Protein AF-A0A392TQA3-F1 (afdb_monomer)

Nearest PDB structures (foldseek)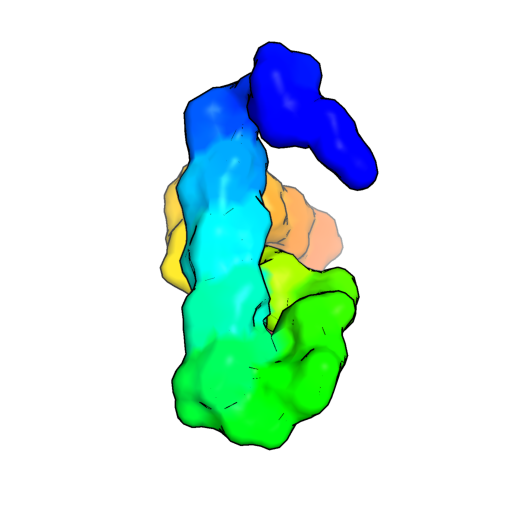:
  7aa4-assembly1_A  TM=6.646E-01  e=1.640E-01  Mycobacterium tuberculosis
  8yv8-assembly1_H  TM=7.202E-01  e=1.459E+00  Homo sapiens
  8i17-assembly1_B  TM=6.750E-01  e=1.283E+00  Homo sapiens
  7xfh-assembly1_D  TM=6.379E-01  e=1.369E+00  Xenopus laevis
  6k1k-assembly1_D  TM=6.248E-01  e=1.556E+00  Homo sapiens

Structure (mmCIF, N/CA/C/O backbone):
data_AF-A0A392TQA3-F1
#
_entry.id   AF-A0A392TQA3-F1
#
loop_
_atom_site.group_PDB
_atom_site.id
_atom_site.type_symbol
_atom_site.label_atom_id
_atom_site.label_alt_id
_atom_site.label_comp_id
_atom_site.label_asym_id
_atom_site.label_entity_id
_atom_site.label_seq_id
_atom_site.pdbx_PDB_ins_code
_atom_site.Cartn_x
_atom_site.Cartn_y
_atom_site.Cartn_z
_atom_site.occupancy
_atom_site.B_iso_or_equiv
_atom_site.auth_seq_id
_atom_site.auth_comp_id
_atom_site.auth_asym_id
_atom_site.auth_atom_id
_atom_site.pdbx_PDB_model_num
ATOM 1 N N . MET A 1 1 ? 5.162 3.486 16.309 1.00 79.25 1 MET A N 1
ATOM 2 C CA . MET A 1 1 ? 5.967 4.231 15.306 1.00 79.25 1 MET A CA 1
ATOM 3 C C . MET A 1 1 ? 5.993 5.698 15.720 1.00 79.25 1 MET A C 1
ATOM 5 O O . MET A 1 1 ? 5.087 6.084 16.444 1.00 79.25 1 MET A O 1
ATOM 9 N N . ASN A 1 2 ? 6.998 6.488 15.323 1.00 90.31 2 ASN A N 1
ATOM 10 C CA . ASN A 1 2 ? 6.996 7.939 15.560 1.00 90.31 2 ASN A CA 1
ATOM 11 C C . ASN A 1 2 ? 6.708 8.676 14.234 1.00 90.31 2 ASN A C 1
ATOM 13 O O . ASN A 1 2 ? 7.626 8.763 13.414 1.00 90.31 2 ASN A O 1
ATOM 17 N N . PRO A 1 3 ? 5.482 9.197 14.023 1.00 88.38 3 PRO A N 1
ATOM 18 C CA . PRO A 1 3 ? 5.109 9.935 12.814 1.00 88.38 3 PRO A CA 1
ATOM 19 C C . PRO A 1 3 ? 5.985 11.160 12.525 1.00 88.38 3 PRO A C 1
ATOM 21 O O . PRO A 1 3 ? 6.175 11.511 11.363 1.00 88.38 3 PRO A O 1
ATOM 24 N N . GLU A 1 4 ? 6.581 11.780 13.549 1.00 94.00 4 GLU A N 1
ATOM 25 C CA . GLU A 1 4 ? 7.440 12.964 13.389 1.00 94.00 4 GLU A CA 1
ATOM 26 C C . GLU A 1 4 ? 8.765 12.656 12.681 1.00 94.00 4 GLU A C 1
ATOM 28 O O . GLU A 1 4 ? 9.429 13.556 12.174 1.00 94.00 4 GLU A O 1
ATOM 33 N N . LYS A 1 5 ? 9.167 11.380 12.639 1.00 96.94 5 LYS A N 1
ATOM 34 C CA . LYS A 1 5 ? 10.378 10.939 11.931 1.00 96.94 5 LYS A CA 1
ATOM 35 C C . LYS A 1 5 ? 10.123 10.569 10.475 1.00 96.94 5 LYS A C 1
ATOM 37 O O . LYS A 1 5 ? 11.067 10.234 9.762 1.00 96.94 5 LYS A O 1
ATOM 42 N N . PHE A 1 6 ? 8.868 10.567 10.046 1.00 96.56 6 PHE A N 1
ATOM 43 C CA . PHE A 1 6 ? 8.506 10.209 8.689 1.00 96.56 6 PHE A CA 1
ATOM 44 C C . PHE A 1 6 ? 8.367 11.439 7.805 1.00 96.56 6 PHE A C 1
ATOM 46 O O . PHE A 1 6 ? 8.134 12.554 8.266 1.00 96.56 6 PHE A O 1
ATOM 53 N N . THR A 1 7 ? 8.502 11.218 6.500 1.00 96.31 7 THR A N 1
ATOM 54 C CA . THR A 1 7 ? 8.166 12.255 5.527 1.00 96.31 7 THR A CA 1
ATOM 55 C C . THR A 1 7 ? 6.674 12.575 5.606 1.00 96.31 7 THR A C 1
ATOM 57 O O . THR A 1 7 ? 5.868 11.734 6.017 1.00 96.31 7 THR A O 1
ATOM 60 N N . HIS A 1 8 ? 6.290 13.768 5.150 1.00 96.31 8 HIS A N 1
ATOM 61 C CA . HIS A 1 8 ? 4.878 14.128 5.026 1.00 96.31 8 HIS A CA 1
ATOM 62 C C . HIS A 1 8 ? 4.106 13.084 4.207 1.00 96.31 8 HIS A C 1
ATOM 64 O O . HIS A 1 8 ? 3.081 12.583 4.659 1.00 96.31 8 HIS A O 1
ATOM 70 N N . LYS A 1 9 ? 4.681 12.648 3.076 1.00 95.50 9 LYS A N 1
ATOM 71 C CA . LYS A 1 9 ? 4.060 11.657 2.195 1.00 95.50 9 LYS A CA 1
ATOM 72 C C . LYS A 1 9 ? 3.855 10.302 2.869 1.00 95.50 9 LYS A C 1
ATOM 74 O O . LYS A 1 9 ? 2.822 9.668 2.699 1.00 95.50 9 LYS A O 1
ATOM 79 N N . THR A 1 10 ? 4.817 9.857 3.674 1.00 96.38 10 THR A N 1
ATOM 80 C CA . THR A 1 10 ? 4.665 8.625 4.458 1.00 96.38 10 THR A CA 1
ATOM 81 C C . THR A 1 10 ? 3.494 8.734 5.438 1.00 96.38 10 THR A C 1
ATOM 83 O O . THR A 1 10 ? 2.732 7.781 5.568 1.00 96.38 10 THR A O 1
ATOM 86 N N . ASN A 1 11 ? 3.323 9.880 6.103 1.00 97.19 11 ASN A N 1
ATOM 87 C CA . ASN A 1 11 ? 2.208 10.087 7.028 1.00 97.19 11 ASN A CA 1
ATOM 88 C C . ASN A 1 11 ? 0.852 10.144 6.307 1.00 97.19 11 ASN A C 1
ATOM 90 O O . ASN A 1 11 ? -0.101 9.547 6.802 1.00 97.19 11 ASN A O 1
ATOM 94 N N . GLU A 1 12 ? 0.771 10.779 5.131 1.00 96.50 12 GLU A N 1
ATOM 95 C CA . GLU A 1 12 ? -0.431 10.744 4.278 1.00 96.50 12 GLU A CA 1
ATOM 96 C C . GLU A 1 12 ? -0.831 9.307 3.930 1.00 96.50 12 GLU A C 1
ATOM 98 O O . GLU A 1 12 ? -1.976 8.907 4.123 1.00 96.50 12 GLU A O 1
ATOM 103 N N . VAL A 1 13 ? 0.129 8.507 3.460 1.00 97.44 13 VAL A N 1
ATOM 104 C CA . VAL A 1 13 ? -0.115 7.120 3.058 1.00 97.44 13 VAL A CA 1
ATOM 105 C C . VAL A 1 13 ? -0.532 6.261 4.257 1.00 97.44 13 VAL A C 1
ATOM 107 O O . VAL A 1 13 ? -1.442 5.443 4.136 1.00 97.44 13 VAL A O 1
ATOM 110 N N . LEU A 1 14 ? 0.097 6.441 5.426 1.00 97.19 14 LEU A N 1
ATOM 111 C CA . LEU A 1 14 ? -0.295 5.734 6.651 1.00 97.19 14 LEU A CA 1
ATOM 112 C C . LEU A 1 14 ? -1.726 6.088 7.078 1.00 97.19 14 LEU A C 1
ATOM 114 O O . LEU A 1 14 ? -2.474 5.194 7.475 1.00 97.19 14 LEU A O 1
ATOM 118 N N . ALA A 1 15 ? -2.113 7.361 6.972 1.00 97.00 15 ALA A N 1
ATOM 119 C CA . ALA A 1 15 ? -3.475 7.801 7.260 1.00 97.00 15 ALA A CA 1
ATOM 120 C C . ALA A 1 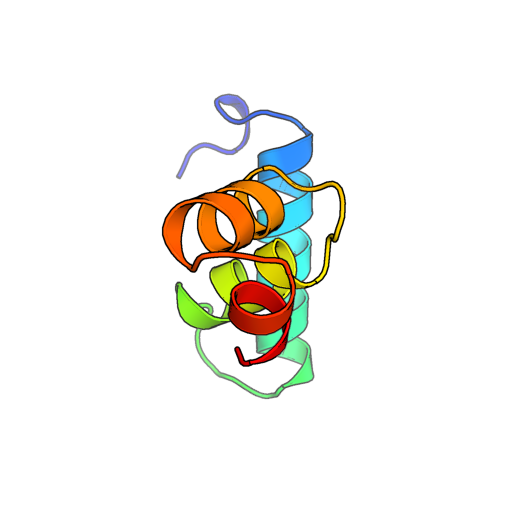15 ? -4.481 7.194 6.270 1.00 97.00 15 ALA A C 1
ATOM 122 O O . ALA A 1 15 ? -5.461 6.587 6.701 1.00 97.00 15 ALA A O 1
ATOM 123 N N . GLY A 1 16 ? -4.198 7.265 4.965 1.00 97.75 16 GLY A N 1
ATOM 124 C CA . GLY A 1 16 ? -5.059 6.689 3.928 1.00 97.75 16 GLY A CA 1
ATOM 125 C C . GLY A 1 16 ? -5.198 5.170 4.045 1.00 97.75 16 GLY A C 1
ATOM 126 O O . GLY A 1 16 ? -6.283 4.624 3.877 1.00 97.75 16 GLY A O 1
ATOM 127 N N . ALA A 1 17 ? -4.128 4.460 4.406 1.00 98.06 17 ALA A N 1
ATOM 128 C CA . ALA A 1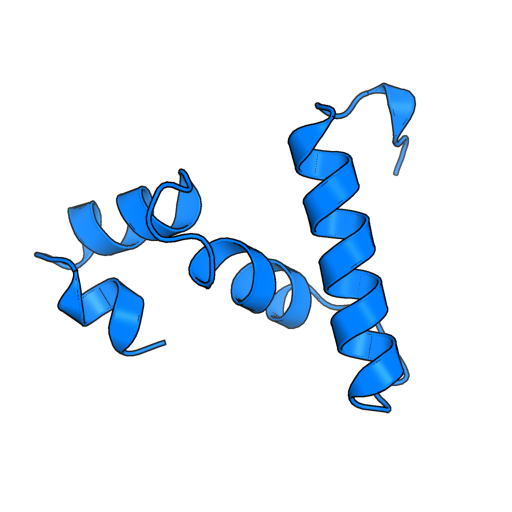 17 ? -4.179 3.010 4.571 1.00 98.06 17 ALA A CA 1
ATOM 129 C C . ALA A 1 17 ? -4.946 2.585 5.836 1.00 98.06 17 ALA A C 1
ATOM 131 O O . ALA A 1 17 ? -5.618 1.551 5.842 1.00 98.06 17 ALA A O 1
ATOM 132 N N . HIS A 1 18 ? -4.888 3.393 6.898 1.00 97.81 18 HIS A N 1
ATOM 133 C CA . HIS A 1 18 ? -5.728 3.206 8.078 1.00 97.81 18 HIS A CA 1
ATOM 134 C C . HIS A 1 18 ? -7.210 3.478 7.765 1.00 97.81 18 HIS A C 1
ATOM 136 O O . HIS A 1 18 ? -8.082 2.717 8.189 1.00 97.81 18 HIS A O 1
ATOM 142 N N . GLU A 1 19 ? -7.507 4.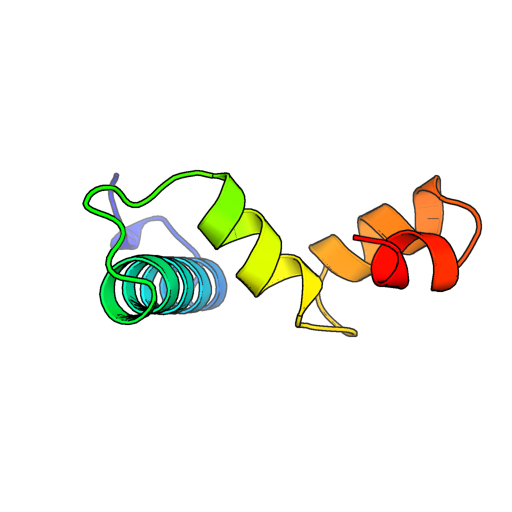525 6.992 1.00 98.19 19 GLU A N 1
ATOM 143 C CA . GLU A 1 19 ? -8.860 4.811 6.502 1.00 98.19 19 GLU A CA 1
ATOM 144 C C . GLU A 1 19 ? -9.397 3.676 5.620 1.00 98.19 19 GLU A C 1
ATOM 146 O O . GLU A 1 19 ? -10.529 3.228 5.819 1.00 98.19 19 GLU A O 1
ATOM 151 N N . LEU A 1 20 ? -8.572 3.137 4.718 1.00 98.44 20 LEU A N 1
ATOM 152 C CA . LEU A 1 20 ? -8.930 1.991 3.883 1.00 98.44 20 LEU A CA 1
ATOM 153 C C . LEU A 1 20 ? -9.303 0.763 4.729 1.00 98.44 20 LEU A C 1
ATOM 155 O O . LEU A 1 20 ? -10.307 0.111 4.450 1.00 98.44 20 LEU A O 1
ATOM 159 N N . ALA A 1 21 ? -8.543 0.461 5.787 1.00 98.50 21 ALA A N 1
ATOM 160 C CA . ALA A 1 21 ? -8.873 -0.636 6.699 1.00 98.50 21 ALA A CA 1
ATOM 161 C C . ALA A 1 21 ? -10.218 -0.404 7.414 1.00 98.50 21 ALA A C 1
ATOM 163 O O . ALA A 1 21 ? -11.073 -1.291 7.428 1.00 98.50 21 ALA A O 1
ATOM 164 N N . SER A 1 22 ? -10.424 0.805 7.947 1.00 98.25 22 SER A N 1
ATOM 165 C CA . SER A 1 22 ? -11.649 1.189 8.661 1.00 98.25 22 SER A CA 1
ATOM 166 C C . SER A 1 22 ? -12.893 1.098 7.770 1.00 98.25 22 SER A C 1
ATOM 168 O O . SER A 1 22 ? -13.887 0.469 8.133 1.00 98.25 22 SER A O 1
ATOM 170 N N . THR A 1 23 ? -12.820 1.672 6.569 1.00 98.19 23 THR A N 1
ATOM 171 C CA . THR A 1 23 ? -13.935 1.698 5.607 1.00 98.19 23 THR A CA 1
ATOM 172 C C . THR A 1 23 ? -14.227 0.326 5.000 1.00 98.19 23 THR A C 1
ATOM 174 O O . THR A 1 23 ? -15.376 0.043 4.669 1.00 98.19 23 THR A O 1
ATOM 177 N N . SER A 1 24 ? -13.229 -0.559 4.938 1.00 98.00 24 SER A N 1
ATOM 178 C CA . SER A 1 24 ? -13.404 -1.966 4.548 1.00 98.00 24 SER A CA 1
ATOM 179 C C . SER A 1 24 ? -13.967 -2.846 5.677 1.00 98.00 24 SER A C 1
ATOM 181 O O . SER A 1 24 ? -14.168 -4.042 5.480 1.00 98.00 24 SER A O 1
ATOM 183 N N . GLY A 1 25 ? -14.206 -2.294 6.874 1.00 98.12 25 GLY A N 1
ATOM 184 C CA . GLY A 1 25 ? -14.669 -3.058 8.038 1.00 98.12 25 GLY A CA 1
ATOM 185 C C . GLY A 1 25 ? -13.609 -4.001 8.616 1.00 98.12 25 GLY A C 1
ATOM 186 O O . GLY A 1 25 ? -13.938 -4.929 9.360 1.00 98.12 25 GLY A O 1
ATOM 187 N N . HIS A 1 26 ? -12.334 -3.794 8.282 1.00 98.38 26 HIS A N 1
ATOM 188 C CA . HIS A 1 26 ? -11.244 -4.622 8.774 1.00 98.38 26 HIS A CA 1
ATOM 189 C C . HIS A 1 26 ? -10.815 -4.166 10.167 1.00 98.38 26 HIS A C 1
ATOM 191 O O . HIS A 1 26 ? -10.420 -3.024 10.386 1.00 98.38 26 HIS A O 1
ATOM 197 N N . ALA A 1 27 ? -10.832 -5.102 11.117 1.00 97.00 27 ALA A N 1
ATOM 198 C CA . ALA A 1 27 ? -10.479 -4.831 12.510 1.00 97.00 27 ALA A CA 1
ATOM 199 C C . ALA A 1 27 ? -9.007 -4.429 12.712 1.00 97.00 27 ALA A C 1
ATOM 201 O O . ALA A 1 27 ? -8.644 -3.935 13.778 1.00 97.00 27 ALA A O 1
ATOM 202 N N . GLN A 1 28 ? -8.145 -4.679 11.722 1.00 97.19 28 GLN A N 1
ATOM 203 C CA . GLN A 1 28 ? -6.718 -4.394 11.802 1.00 97.19 28 GLN A CA 1
ATOM 204 C C . GLN A 1 28 ? -6.228 -3.679 10.550 1.00 97.19 28 GLN A C 1
ATOM 206 O O . GLN A 1 28 ? -6.470 -4.111 9.423 1.00 97.19 28 GLN A O 1
ATOM 211 N N . PHE A 1 29 ? -5.441 -2.632 10.776 1.00 96.75 29 PHE A N 1
ATOM 212 C CA . PHE A 1 29 ? -4.549 -2.084 9.769 1.00 96.75 29 PHE A CA 1
ATOM 213 C C . PHE A 1 29 ? -3.359 -3.037 9.567 1.00 96.75 29 PHE A C 1
ATOM 215 O O . PHE A 1 29 ? -2.708 -3.454 10.525 1.00 96.75 29 PHE A O 1
ATOM 222 N N . THR A 1 30 ? -3.077 -3.390 8.313 1.00 97.31 30 THR A N 1
ATOM 223 C CA . THR A 1 30 ? -2.047 -4.372 7.927 1.00 97.31 30 THR A CA 1
ATOM 224 C C . THR A 1 30 ? -1.218 -3.859 6.745 1.00 97.31 30 THR A C 1
ATOM 226 O O . THR A 1 30 ? -1.686 -2.973 6.021 1.00 97.31 30 THR A O 1
ATOM 229 N N . PRO A 1 31 ? -0.026 -4.434 6.476 1.00 97.44 31 PRO A N 1
ATOM 230 C CA . PRO A 1 31 ? 0.786 -4.056 5.317 1.00 97.44 31 PRO A CA 1
ATOM 231 C C . PRO A 1 31 ? 0.063 -4.159 3.965 1.00 97.44 31 PRO A C 1
ATOM 233 O O . PRO A 1 31 ? 0.436 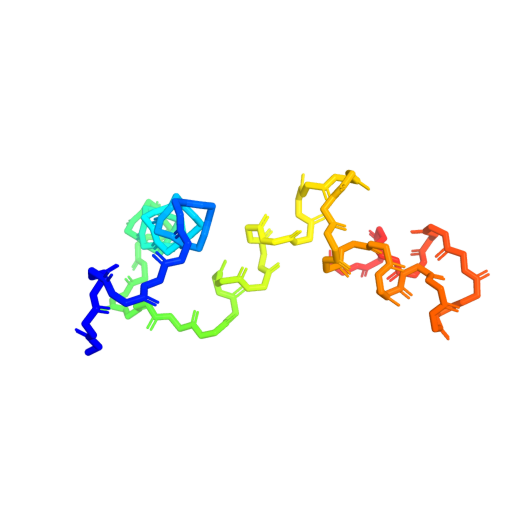-3.455 3.034 1.00 97.44 31 PRO A O 1
ATOM 236 N N . LEU A 1 32 ? -0.983 -4.986 3.852 1.00 97.25 32 LEU A N 1
ATOM 237 C CA . LEU A 1 32 ? -1.752 -5.113 2.614 1.00 97.25 32 LEU A CA 1
ATOM 238 C C . LEU A 1 32 ? -2.530 -3.829 2.282 1.00 97.25 32 LEU A C 1
ATOM 240 O O . LEU A 1 32 ? -2.521 -3.388 1.138 1.00 97.25 32 LEU A O 1
ATOM 244 N N . HIS A 1 33 ? -3.121 -3.174 3.284 1.00 98.38 33 HIS A N 1
ATOM 245 C CA . HIS A 1 33 ? -3.774 -1.873 3.102 1.00 98.38 33 HIS A CA 1
ATOM 246 C C . HIS A 1 33 ? -2.767 -0.803 2.676 1.00 98.38 33 HIS A C 1
ATOM 248 O O . HIS A 1 33 ? -3.043 0.010 1.799 1.00 98.38 33 HIS A O 1
ATOM 254 N N . LEU A 1 34 ? -1.575 -0.832 3.281 1.00 97.75 34 LEU A N 1
ATOM 255 C CA . LEU A 1 34 ? -0.491 0.083 2.946 1.00 97.75 34 LEU A CA 1
ATOM 256 C C . LEU A 1 34 ? -0.052 -0.086 1.486 1.00 97.75 34 LEU A C 1
ATOM 258 O O . LEU A 1 34 ? 0.058 0.901 0.763 1.00 97.75 34 LEU A O 1
ATOM 262 N N . ALA A 1 35 ? 0.155 -1.330 1.046 1.00 97.38 35 ALA A N 1
ATOM 263 C CA . ALA A 1 35 ? 0.499 -1.639 -0.338 1.00 97.38 35 ALA A CA 1
ATOM 264 C C . ALA A 1 35 ? -0.608 -1.207 -1.313 1.00 97.38 35 ALA A C 1
ATOM 266 O O . ALA A 1 35 ? -0.301 -0.612 -2.341 1.00 97.38 35 ALA A O 1
ATOM 267 N N . SER A 1 36 ? -1.880 -1.436 -0.963 1.00 97.38 36 SER A N 1
ATOM 268 C CA . SER A 1 36 ? -3.033 -1.041 -1.782 1.00 97.38 36 SER A CA 1
ATOM 269 C C . SER A 1 36 ? -3.119 0.474 -1.994 1.00 97.38 36 SER A C 1
ATOM 271 O O . SER A 1 36 ? -3.410 0.916 -3.102 1.00 97.38 36 SER A O 1
ATOM 273 N N . VAL A 1 37 ? -2.834 1.283 -0.969 1.00 97.88 37 VAL A N 1
ATOM 274 C CA . VAL A 1 37 ? -2.787 2.746 -1.127 1.00 97.88 37 VAL A CA 1
ATOM 275 C C . VAL A 1 37 ? -1.578 3.160 -1.963 1.00 97.88 37 VAL A C 1
ATOM 277 O O . VAL A 1 37 ? -1.716 3.951 -2.891 1.00 97.88 37 VAL A O 1
ATOM 280 N N . LEU A 1 38 ? -0.401 2.591 -1.696 1.00 97.62 38 LEU A N 1
ATOM 281 C CA . LEU A 1 38 ? 0.830 2.933 -2.415 1.00 97.62 38 LEU A CA 1
ATOM 282 C C . LEU A 1 38 ? 0.788 2.580 -3.910 1.00 97.62 38 LEU A C 1
ATOM 284 O O . LEU A 1 38 ? 1.326 3.333 -4.719 1.00 97.62 38 LEU A O 1
ATOM 288 N N . ILE A 1 39 ? 0.182 1.447 -4.286 1.00 97.00 39 ILE A N 1
ATOM 289 C CA . ILE A 1 39 ? 0.065 1.034 -5.696 1.00 97.00 39 ILE A CA 1
ATOM 290 C C . ILE A 1 39 ? -0.963 1.875 -6.457 1.00 97.00 39 ILE A C 1
ATOM 292 O O . ILE A 1 39 ? -0.856 2.026 -7.668 1.00 97.00 39 ILE A O 1
ATOM 296 N N . SER A 1 40 ? -1.924 2.478 -5.752 1.00 95.81 40 SER A N 1
ATOM 297 C CA . SER A 1 40 ? -2.953 3.331 -6.354 1.00 95.81 40 SER A CA 1
ATOM 298 C C . SER A 1 40 ? -2.447 4.709 -6.801 1.00 95.81 40 SER A C 1
ATOM 300 O O . SER A 1 40 ? -3.205 5.458 -7.412 1.00 95.81 40 SER A O 1
ATOM 302 N N . GLU A 1 41 ? -1.177 5.047 -6.531 1.00 95.50 41 GLU A N 1
ATOM 303 C CA . GLU A 1 41 ? -0.520 6.276 -6.986 1.00 95.50 41 GLU A CA 1
ATOM 304 C C . GLU A 1 41 ? 0.392 5.990 -8.199 1.00 95.50 41 GLU A C 1
ATOM 306 O O . GLU A 1 41 ? 1.544 5.596 -8.002 1.00 95.50 41 GLU A O 1
ATOM 311 N N . PRO A 1 42 ? -0.039 6.235 -9.457 1.00 92.62 42 PRO A N 1
ATOM 312 C CA . PRO A 1 42 ? 0.740 5.865 -10.649 1.00 92.62 42 PRO A CA 1
ATOM 313 C C . PRO A 1 42 ? 2.100 6.566 -10.754 1.00 92.62 42 PRO A C 1
ATOM 315 O O . PRO A 1 42 ? 3.048 6.030 -11.313 1.00 92.62 42 PRO A O 1
ATOM 318 N N . ASN A 1 43 ? 2.209 7.766 -10.179 1.00 93.25 43 ASN A N 1
ATOM 319 C CA . ASN A 1 43 ? 3.460 8.530 -10.121 1.00 93.25 43 ASN A CA 1
ATOM 320 C C . ASN A 1 43 ? 4.262 8.257 -8.832 1.00 93.25 43 ASN A C 1
ATOM 322 O O . ASN A 1 43 ? 5.269 8.918 -8.571 1.00 93.25 43 ASN A O 1
ATOM 326 N N . GLY A 1 44 ? 3.796 7.335 -7.985 1.00 95.25 44 GLY A N 1
ATOM 327 C CA . GLY A 1 44 ? 4.419 6.984 -6.717 1.00 95.25 44 GLY A CA 1
ATOM 328 C C . GLY A 1 44 ? 5.617 6.050 -6.893 1.00 95.25 44 GLY A C 1
ATOM 329 O O . GLY A 1 44 ? 5.667 5.215 -7.796 1.00 95.25 44 GLY A O 1
ATOM 330 N N . ILE A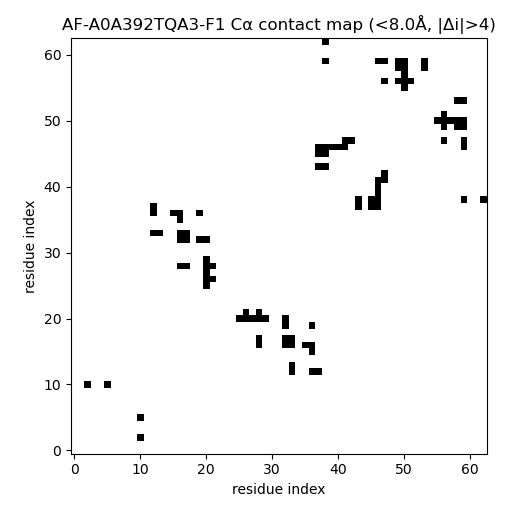 1 45 ? 6.582 6.143 -5.970 1.00 96.19 45 ILE A N 1
ATOM 331 C CA . ILE A 1 45 ? 7.807 5.322 -5.998 1.00 96.19 45 ILE A CA 1
ATOM 332 C C . ILE A 1 45 ? 7.479 3.820 -5.967 1.00 96.19 45 ILE A C 1
ATOM 334 O O . ILE A 1 45 ? 8.175 3.032 -6.599 1.00 96.19 45 ILE A O 1
ATOM 338 N N . PHE A 1 46 ? 6.416 3.416 -5.265 1.00 96.56 46 PHE A N 1
ATOM 339 C CA . PHE A 1 46 ? 6.009 2.013 -5.170 1.00 96.56 46 PHE A CA 1
ATOM 340 C C . PHE A 1 46 ? 5.485 1.462 -6.506 1.00 96.56 46 PHE A C 1
ATOM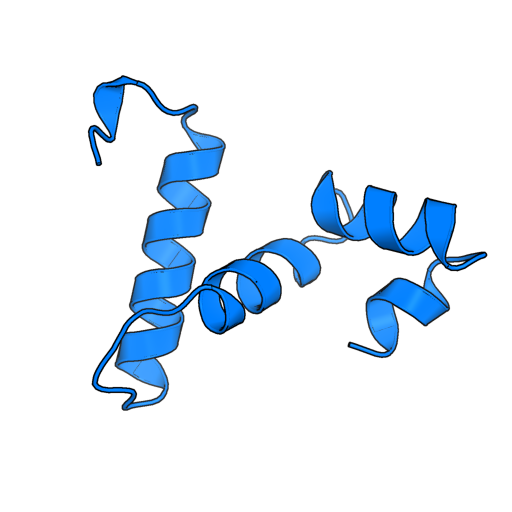 342 O O . PHE A 1 46 ? 5.956 0.416 -6.953 1.00 96.56 46 PHE A O 1
ATOM 349 N N . TYR A 1 47 ? 4.591 2.196 -7.182 1.00 97.38 47 TYR A N 1
ATOM 350 C CA . TYR A 1 47 ? 4.102 1.843 -8.520 1.00 97.38 47 TYR A CA 1
ATOM 351 C C . TYR A 1 47 ? 5.245 1.770 -9.536 1.00 97.38 47 TYR A C 1
ATOM 353 O O . TYR A 1 47 ? 5.359 0.794 -10.283 1.00 97.38 47 TYR A O 1
ATOM 361 N N . GLN A 1 48 ? 6.145 2.760 -9.522 1.00 96.94 48 GLN A N 1
ATOM 362 C CA . GLN A 1 48 ? 7.297 2.780 -10.421 1.00 96.94 48 GLN A CA 1
ATOM 363 C C . GLN A 1 48 ? 8.261 1.619 -10.144 1.00 96.94 48 GLN A C 1
ATOM 365 O O . GLN A 1 48 ? 8.778 1.015 -11.083 1.00 96.94 48 GLN A O 1
ATOM 370 N N . ALA A 1 49 ? 8.496 1.278 -8.873 1.00 96.62 49 ALA A N 1
ATOM 371 C CA . ALA A 1 49 ? 9.356 0.160 -8.502 1.00 96.62 49 ALA A CA 1
ATOM 372 C C . ALA A 1 49 ? 8.810 -1.167 -9.043 1.00 96.62 49 ALA A C 1
ATOM 374 O O . ALA A 1 49 ? 9.564 -1.904 -9.677 1.00 96.62 49 ALA A O 1
ATOM 375 N N . ILE A 1 50 ? 7.512 -1.438 -8.860 1.00 95.88 50 ILE A N 1
ATOM 376 C CA . ILE A 1 50 ? 6.860 -2.652 -9.377 1.00 95.88 50 ILE A CA 1
ATOM 377 C C . ILE A 1 50 ? 6.871 -2.671 -10.905 1.00 95.88 50 ILE A C 1
ATOM 379 O O . ILE A 1 50 ? 7.243 -3.683 -11.496 1.00 95.88 50 ILE A O 1
ATOM 383 N N . SER A 1 51 ? 6.548 -1.547 -11.547 1.00 96.19 51 SER A N 1
ATOM 384 C CA . SER A 1 51 ? 6.568 -1.440 -13.010 1.00 96.19 51 SER A CA 1
ATOM 385 C C . SER A 1 51 ? 7.959 -1.730 -13.583 1.00 96.19 51 SER A C 1
ATOM 387 O O . SER A 1 51 ? 8.097 -2.472 -14.554 1.00 96.19 51 SER A O 1
ATOM 389 N N . ASN A 1 52 ? 9.010 -1.196 -12.953 1.00 95.44 52 ASN A N 1
ATOM 390 C CA . ASN A 1 52 ? 10.389 -1.365 -13.410 1.00 95.44 52 ASN A CA 1
ATOM 391 C C . ASN A 1 52 ? 10.886 -2.810 -13.274 1.00 95.44 52 ASN A C 1
ATOM 393 O O . ASN A 1 52 ? 11.550 -3.309 -14.180 1.00 95.44 52 ASN A O 1
ATOM 397 N N . VAL A 1 53 ? 10.586 -3.487 -12.159 1.00 95.38 53 VAL A N 1
ATOM 398 C CA . VAL A 1 53 ? 11.038 -4.876 -11.941 1.00 95.38 53 VAL A CA 1
ATOM 399 C C . VAL A 1 53 ? 10.152 -5.895 -12.653 1.00 95.38 53 VAL A C 1
ATOM 401 O O . VAL A 1 53 ? 10.629 -6.958 -13.040 1.00 95.38 53 VAL A O 1
ATOM 404 N N . GLY A 1 54 ? 8.872 -5.570 -12.839 1.00 90.88 54 GLY A N 1
ATOM 405 C CA . GLY A 1 54 ? 7.874 -6.431 -13.463 1.00 90.88 54 GLY A CA 1
ATOM 406 C C . GLY A 1 54 ? 7.832 -6.351 -14.989 1.00 90.88 54 GLY A C 1
ATOM 407 O O . GLY A 1 54 ? 6.994 -7.011 -15.591 1.00 90.88 54 GLY A O 1
ATOM 408 N N . GLY A 1 55 ? 8.693 -5.558 -15.629 1.00 91.31 55 GLY A N 1
ATOM 409 C CA . GLY A 1 55 ? 8.753 -5.463 -17.092 1.00 91.31 55 GLY A CA 1
ATOM 410 C C . GLY A 1 55 ? 7.684 -4.568 -17.730 1.00 91.31 55 GLY A C 1
ATOM 411 O O . GLY A 1 55 ? 7.410 -4.716 -18.919 1.00 91.31 55 GLY A O 1
ATOM 412 N N . GLY A 1 56 ? 7.093 -3.640 -16.973 1.00 92.12 56 GLY A N 1
ATOM 413 C CA . GLY A 1 56 ? 6.147 -2.642 -17.478 1.00 92.12 56 GLY A CA 1
ATOM 414 C C . GLY A 1 56 ? 5.008 -2.327 -16.509 1.00 92.12 56 GLY A C 1
ATOM 415 O O . GLY A 1 56 ? 4.845 -2.975 -15.478 1.00 92.12 56 GLY A O 1
ATOM 416 N N . GLU A 1 57 ? 4.193 -1.333 -16.869 1.00 92.38 57 GLU A N 1
ATOM 417 C CA . GLU A 1 57 ? 3.050 -0.875 -16.061 1.00 92.38 57 GLU A CA 1
ATOM 418 C C . GLU A 1 57 ? 2.005 -1.965 -15.800 1.00 92.38 57 GLU A C 1
ATOM 420 O O . GLU A 1 57 ? 1.370 -1.964 -14.748 1.00 92.38 57 GLU A O 1
ATOM 425 N N . GLU A 1 58 ? 1.842 -2.921 -16.718 1.00 92.25 58 GLU A N 1
ATOM 426 C CA . GLU A 1 58 ? 0.874 -4.012 -16.550 1.00 92.25 58 GLU A CA 1
ATOM 427 C C . GLU A 1 58 ? 1.146 -4.846 -15.295 1.00 92.25 58 GLU A C 1
ATOM 429 O O . GLU A 1 58 ? 0.214 -5.293 -14.634 1.00 92.25 58 GLU A O 1
ATOM 434 N N . SER A 1 59 ? 2.409 -4.968 -14.887 1.00 91.00 59 SER A N 1
ATOM 435 C CA . SER A 1 59 ? 2.769 -5.666 -13.652 1.00 91.00 59 SER A CA 1
ATOM 436 C C . SER A 1 59 ? 2.333 -4.919 -12.391 1.00 91.00 59 SER A C 1
ATOM 438 O O . SER A 1 59 ? 2.044 -5.554 -11.383 1.00 91.00 59 SER A O 1
ATOM 440 N N . ALA A 1 60 ? 2.249 -3.586 -12.434 1.00 91.81 60 ALA A N 1
ATOM 441 C CA . ALA A 1 60 ? 1.705 -2.790 -11.335 1.00 91.81 60 ALA A CA 1
ATOM 442 C C . ALA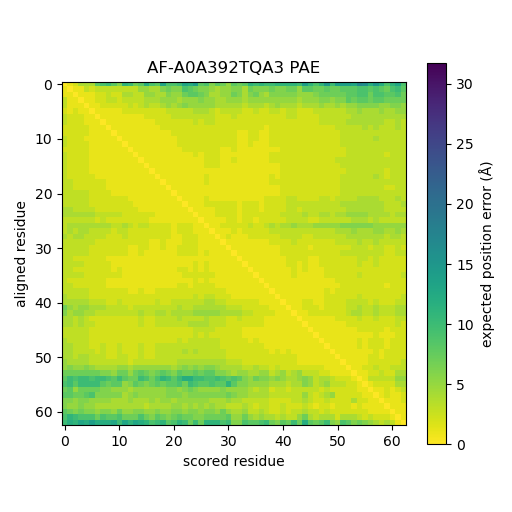 A 1 60 ? 0.167 -2.762 -11.338 1.00 91.81 60 ALA A C 1
ATOM 444 O O . ALA A 1 60 ? -0.443 -2.676 -10.277 1.00 91.81 60 ALA A O 1
ATOM 445 N N . ARG A 1 61 ? -0.458 -2.871 -12.517 1.00 90.44 61 ARG A N 1
ATOM 446 C CA . ARG A 1 61 ? -1.923 -2.903 -12.687 1.00 90.44 61 ARG A CA 1
ATOM 447 C C . ARG A 1 61 ? -2.553 -4.269 -12.417 1.00 90.44 61 ARG A C 1
ATOM 449 O O . ARG A 1 61 ? -3.761 -4.343 -12.227 1.00 90.44 61 ARG A O 1
ATOM 456 N N . ALA A 1 62 ? -1.757 -5.336 -12.422 1.00 86.19 62 ALA A N 1
ATOM 457 C CA . ALA A 1 62 ? -2.208 -6.697 -12.136 1.00 86.19 62 ALA A CA 1
ATOM 458 C C . ALA A 1 62 ? -2.386 -7.000 -10.633 1.00 86.19 62 ALA A C 1
ATOM 460 O O . ALA A 1 62 ? -2.742 -8.130 -10.292 1.00 86.19 62 ALA A O 1
ATOM 461 N N . VAL A 1 63 ? -2.088 -6.033 -9.756 1.00 75.06 63 VAL A N 1
ATOM 462 C CA . VAL A 1 63 ? -2.145 -6.152 -8.288 1.00 75.06 63 VAL A CA 1
ATOM 463 C C . VAL A 1 63 ? -3.539 -5.839 -7.757 1.00 75.06 63 VAL A C 1
ATOM 465 O O . VAL A 1 63 ? -4.152 -4.867 -8.249 1.00 75.06 63 VAL A O 1
#

InterPro domains:
  IPR004176 Clp, repeat (R) N-terminal domain [PF02861] (5-61)
  IPR004176 Clp, repeat (R) N-terminal domain [PS51903] (3-63)
  IPR036628 Clp, N-terminal domain superfamily [G3DSA:1.10.1780.10] (1-63)
  IPR036628 Clp, N-terminal domain superfamily [SSF81923] (4-60)

pLDDT: mean 95.14, std 4.25, range [75.06, 98.5]

Organism: NCBI:txid97028

Secondary structure (DSSP, 8-state):
--GGGS-HHHHHHHHHHHHHHHHTT-SS--HHHHHHHHHT-TTSHHHHHHHHHTTSHHHHHT-

Solvent-accessible surface area (backbone atoms only — not comparable to full-atom values): 3650 Å² total; per-residue (Å²): 136,66,71,88,80,48,55,71,68,57,50,52,48,54,50,52,12,42,48,51,19,54,77,70,69,42,94,59,73,51,73,65,38,41,49,5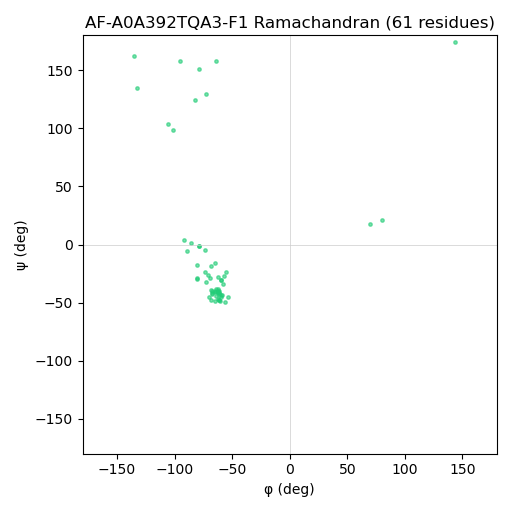6,53,41,49,71,33,78,88,29,71,58,19,46,51,41,12,66,77,54,78,33,63,66,52,40,67,75,106

Foldseek 3Di:
DDPVPDDPVVVVLVVQLVVVCVVVVHPDRDVVSSLVSQLVDCPHPSQVVQQVVVVHNVSSVVD

Radius of gyration: 12.77 Å; Cα contacts (8 Å, |Δi|>4): 52; chains: 1; bounding box: 26×21×33 Å

Mean predicted aligned error: 2.85 Å

Sequence (63 aa):
MNPEKFTHKTNEVLAGAHELASTSGHAQFTPLHLASVLISEPNGIFYQAISNVGGGEESARAV